Protein AF-A0A3C0HBB8-F1 (afdb_monomer)

Foldseek 3Di:
DWDQDVPVRDTHDDDDDDCPPPPPVVLLPDPCQWDWDQDPVGIDIDGDDCSVVVNVVVVVVVVVVD

Radius of gyration: 15.0 Å; Cα contacts (8 Å, |Δi|>4): 44; chains: 1; bounding box: 39×23×35 Å

pLDDT: mean 71.4, std 7.65, range [53.62, 86.69]

Mean predicted aligned error: 11.22 Å

Structure (mmCIF, N/CA/C/O backbone):
data_AF-A0A3C0HBB8-F1
#
_entry.id   AF-A0A3C0HBB8-F1
#
loop_
_atom_site.group_PDB
_atom_site.id
_atom_site.type_symbol
_atom_site.label_atom_id
_atom_site.label_alt_id
_atom_site.label_comp_id
_atom_site.label_asym_id
_atom_site.label_entity_id
_atom_site.label_seq_id
_atom_site.pdbx_PDB_ins_code
_atom_site.Cartn_x
_atom_site.Cartn_y
_atom_site.Cartn_z
_atom_site.occupancy
_atom_site.B_iso_or_equiv
_atom_site.auth_seq_id
_atom_site.auth_comp_id
_atom_site.auth_asym_id
_atom_site.auth_atom_id
_atom_site.pdbx_PDB_model_num
ATOM 1 N N . GLU A 1 1 ? 12.848 15.911 -8.018 1.00 61.06 1 GLU A N 1
ATOM 2 C CA . GLU A 1 1 ? 14.008 15.343 -8.740 1.00 61.06 1 GLU A CA 1
ATOM 3 C C . GLU A 1 1 ? 14.483 14.098 -7.999 1.00 61.06 1 GLU A C 1
ATOM 5 O O . GLU A 1 1 ? 14.358 14.069 -6.779 1.00 61.06 1 GLU A O 1
ATOM 10 N N . GLY A 1 2 ? 14.934 13.059 -8.709 1.00 74.38 2 GLY A N 1
ATOM 11 C CA . GLY A 1 2 ? 15.435 11.827 -8.084 1.00 74.38 2 GLY A CA 1
ATOM 12 C C . GLY A 1 2 ? 16.820 12.040 -7.469 1.00 74.38 2 GLY A C 1
ATOM 13 O O . GLY A 1 2 ? 17.655 12.720 -8.063 1.00 74.38 2 GLY A O 1
ATOM 14 N N . LYS A 1 3 ? 17.069 11.479 -6.282 1.00 81.56 3 LYS A N 1
ATOM 15 C CA . LYS A 1 3 ? 18.342 11.599 -5.561 1.00 81.56 3 LYS A CA 1
ATOM 16 C C . LYS A 1 3 ? 19.044 10.246 -5.520 1.00 81.56 3 LYS A C 1
ATOM 18 O O . LYS A 1 3 ? 18.463 9.264 -5.068 1.00 81.56 3 LYS A O 1
ATOM 23 N N . LEU A 1 4 ? 20.291 10.197 -5.987 1.00 78.81 4 LEU A N 1
ATOM 24 C CA . LEU A 1 4 ? 21.088 8.972 -5.956 1.00 78.81 4 LEU A CA 1
ATOM 25 C C . LEU A 1 4 ? 21.453 8.630 -4.507 1.00 78.81 4 LEU A C 1
ATOM 27 O O . LEU A 1 4 ? 22.025 9.454 -3.787 1.00 78.81 4 LEU A O 1
ATOM 31 N N . GLU A 1 5 ? 21.099 7.429 -4.075 1.00 82.50 5 GLU A N 1
ATOM 32 C CA . GLU A 1 5 ? 21.337 6.944 -2.723 1.00 82.50 5 GLU A CA 1
ATOM 33 C C . GLU A 1 5 ? 22.688 6.211 -2.716 1.00 82.50 5 GLU A C 1
ATOM 35 O O . GLU A 1 5 ? 22.866 5.190 -3.378 1.00 82.50 5 GLU A O 1
ATOM 40 N N . GLN A 1 6 ? 23.693 6.799 -2.055 1.00 74.94 6 GLN A N 1
ATOM 41 C CA . GLN A 1 6 ? 25.101 6.408 -2.235 1.00 74.94 6 GLN A CA 1
ATOM 42 C C . GLN A 1 6 ? 25.427 4.994 -1.738 1.00 74.94 6 GLN A C 1
ATOM 44 O O . GLN A 1 6 ? 26.395 4.407 -2.210 1.00 74.94 6 GLN A O 1
ATOM 49 N N . TYR A 1 7 ? 24.642 4.450 -0.805 1.00 76.75 7 TYR A N 1
ATOM 50 C CA . TYR A 1 7 ? 24.897 3.127 -0.233 1.00 76.75 7 TYR A CA 1
ATOM 51 C C . TYR A 1 7 ? 24.308 1.991 -1.069 1.00 76.75 7 TYR A C 1
ATOM 53 O O . TYR A 1 7 ? 24.942 0.948 -1.208 1.00 76.75 7 TYR A O 1
ATOM 61 N N . SER A 1 8 ? 23.115 2.181 -1.635 1.00 81.50 8 SER A N 1
ATOM 62 C CA . SER A 1 8 ? 22.446 1.166 -2.458 1.00 81.50 8 SER A CA 1
ATOM 63 C C . SER A 1 8 ? 22.747 1.305 -3.954 1.00 81.50 8 SER A C 1
ATOM 65 O O . SER A 1 8 ? 22.544 0.359 -4.708 1.00 81.50 8 SER A O 1
ATOM 67 N N . GLY A 1 9 ? 23.219 2.475 -4.403 1.00 83.62 9 G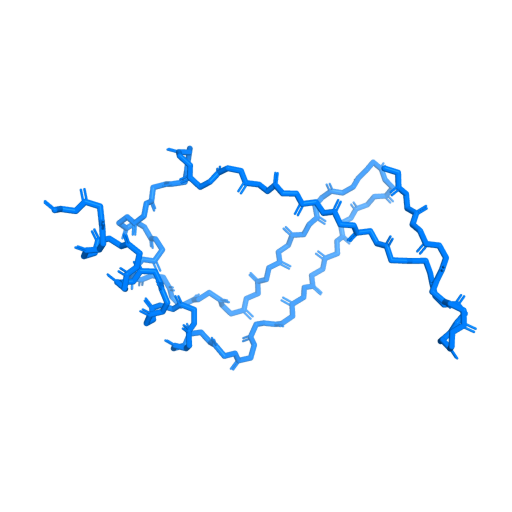LY A N 1
ATOM 68 C CA . GLY A 1 9 ? 23.396 2.788 -5.824 1.00 83.62 9 GLY A CA 1
ATOM 69 C C . GLY A 1 9 ? 22.074 3.014 -6.568 1.00 83.62 9 GLY A C 1
ATOM 70 O O . GLY A 1 9 ? 22.079 3.255 -7.775 1.00 83.62 9 GLY A O 1
ATOM 71 N N . HIS A 1 10 ? 20.939 2.959 -5.866 1.00 77.19 10 HIS A N 1
ATOM 72 C CA .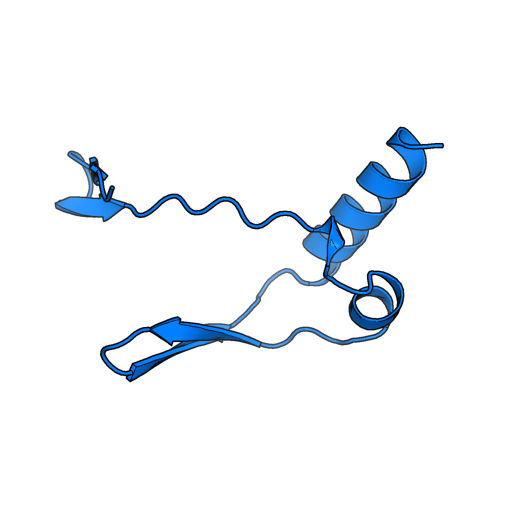 HIS A 1 10 ? 19.619 3.170 -6.442 1.00 77.19 10 HIS A CA 1
ATOM 73 C C . HIS A 1 10 ? 19.248 4.657 -6.457 1.00 77.19 10 HIS A C 1
ATOM 75 O O . HIS A 1 10 ? 19.645 5.442 -5.593 1.00 77.19 10 HIS A O 1
ATOM 81 N N . THR A 1 11 ? 18.448 5.061 -7.446 1.00 78.19 11 THR A N 1
ATOM 82 C CA . THR A 1 11 ? 17.889 6.418 -7.493 1.00 78.19 11 THR A CA 1
ATOM 83 C C . THR A 1 11 ? 16.606 6.453 -6.674 1.00 78.19 11 THR A C 1
ATOM 85 O O . THR A 1 11 ? 15.621 5.811 -7.030 1.00 78.19 11 THR A O 1
ATOM 88 N N . LYS A 1 12 ? 16.611 7.202 -5.571 1.00 75.50 12 LYS A N 1
ATOM 89 C CA . LYS A 1 12 ? 15.439 7.398 -4.720 1.00 75.50 12 LYS A CA 1
ATOM 90 C C . LYS A 1 12 ? 14.591 8.540 -5.270 1.00 75.50 12 LYS A C 1
ATOM 92 O O . LYS A 1 12 ? 15.075 9.660 -5.442 1.00 75.50 12 LYS A O 1
ATOM 97 N N . TYR A 1 13 ? 13.311 8.272 -5.487 1.00 73.25 13 TYR A N 1
ATOM 98 C CA . TYR A 1 13 ? 12.320 9.286 -5.827 1.00 73.25 13 TYR A CA 1
ATOM 99 C C . TYR A 1 13 ? 11.437 9.534 -4.607 1.00 73.25 13 TYR A C 1
ATOM 101 O O . TYR A 1 13 ? 10.790 8.618 -4.108 1.00 73.25 13 TYR A O 1
ATOM 109 N N . GLU A 1 14 ? 11.428 10.768 -4.108 1.00 72.50 14 GLU A N 1
ATOM 110 C CA . GLU A 1 14 ? 10.470 11.199 -3.091 1.00 72.50 14 GLU A CA 1
ATOM 111 C C . GLU A 1 14 ? 9.355 11.984 -3.769 1.00 72.50 14 GLU A C 1
ATOM 11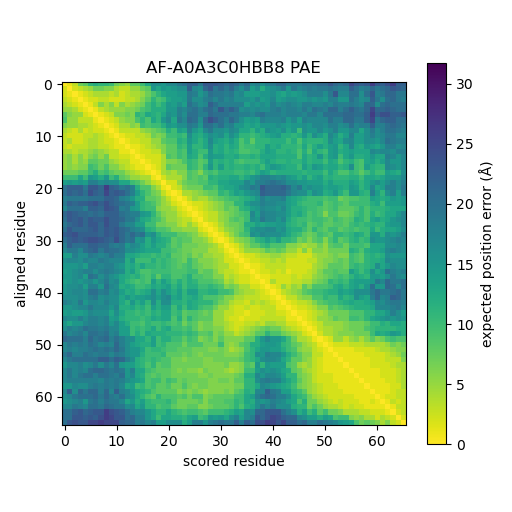3 O O . GLU A 1 14 ? 9.598 12.994 -4.434 1.00 72.50 14 GLU A O 1
ATOM 118 N N . VAL A 1 15 ? 8.128 11.499 -3.603 1.00 64.31 15 VAL A N 1
ATOM 119 C CA . VAL A 1 15 ? 6.924 12.163 -4.091 1.00 64.31 15 VAL A CA 1
ATOM 120 C C . VAL A 1 15 ? 5.984 12.342 -2.912 1.00 64.31 15 VAL A C 1
ATOM 122 O O . VAL A 1 15 ? 5.741 11.406 -2.154 1.00 64.31 15 VAL A O 1
ATOM 125 N N . VAL A 1 16 ? 5.472 13.559 -2.748 1.00 69.44 16 VAL A N 1
ATOM 126 C CA . VAL A 1 16 ? 4.501 13.885 -1.704 1.00 69.44 16 VAL A CA 1
ATOM 127 C C . VAL A 1 16 ? 3.151 14.093 -2.371 1.00 69.44 16 VAL A C 1
ATOM 129 O O . VAL A 1 16 ? 2.928 15.103 -3.039 1.00 69.44 16 VAL A O 1
ATOM 132 N N . TYR A 1 17 ? 2.245 13.139 -2.178 1.00 63.16 17 TYR A N 1
ATOM 133 C CA . TYR A 1 17 ? 0.862 13.255 -2.627 1.00 63.16 17 TYR A CA 1
ATOM 134 C C . TYR A 1 17 ? 0.016 13.849 -1.504 1.00 63.16 17 TYR A C 1
ATOM 136 O O . TYR A 1 17 ? -0.002 13.348 -0.379 1.00 63.16 17 TYR A O 1
ATOM 144 N N . ARG A 1 18 ? -0.685 14.948 -1.796 1.00 61.22 18 ARG A N 1
ATOM 145 C CA . ARG A 1 18 ? -1.637 15.524 -0.845 1.00 61.22 18 ARG A CA 1
ATOM 146 C C . ARG A 1 18 ? -2.863 14.619 -0.770 1.00 61.22 18 ARG A C 1
ATOM 148 O O . ARG A 1 18 ? -3.571 14.456 -1.752 1.00 61.22 18 ARG A O 1
ATOM 155 N N . LEU A 1 19 ? -3.147 14.105 0.423 1.00 63.12 19 LEU A N 1
ATOM 156 C CA . LEU A 1 19 ? -4.301 13.239 0.701 1.00 63.12 19 LEU A CA 1
ATOM 157 C C . LEU A 1 19 ? -5.665 13.956 0.607 1.00 63.12 19 LEU A C 1
ATOM 159 O O . LEU A 1 19 ? -6.687 13.346 0.886 1.00 63.12 19 LEU A O 1
ATOM 163 N N . HIS A 1 20 ? -5.705 15.252 0.278 1.00 58.53 20 HIS A N 1
ATOM 164 C CA . HIS A 1 20 ? -6.942 16.040 0.306 1.00 58.53 20 HIS A CA 1
ATOM 165 C C . HIS A 1 20 ? -7.951 15.621 -0.774 1.00 58.53 20 HIS A C 1
ATOM 167 O O . HIS A 1 20 ? -9.149 15.735 -0.548 1.00 58.53 20 HIS A O 1
ATOM 173 N N . ASP A 1 21 ? -7.466 15.088 -1.897 1.00 55.00 21 ASP A N 1
ATOM 174 C CA . ASP A 1 21 ? -8.298 14.687 -3.041 1.00 55.00 21 ASP A CA 1
ATOM 175 C C . ASP A 1 21 ? -8.671 13.195 -3.010 1.00 55.00 21 ASP A C 1
ATOM 177 O O . ASP A 1 21 ? -9.374 12.688 -3.883 1.00 55.00 21 ASP A O 1
ATOM 181 N N . ILE A 1 22 ? -8.189 12.475 -1.998 1.00 59.84 22 ILE A N 1
ATOM 182 C CA . ILE A 1 22 ? -8.470 11.063 -1.790 1.00 59.84 22 ILE A CA 1
ATOM 183 C C . ILE A 1 22 ? -9.652 10.972 -0.832 1.00 59.84 22 ILE A C 1
ATOM 185 O O . ILE A 1 22 ? -9.581 11.440 0.306 1.00 59.84 22 ILE A O 1
ATOM 189 N N . ASN A 1 23 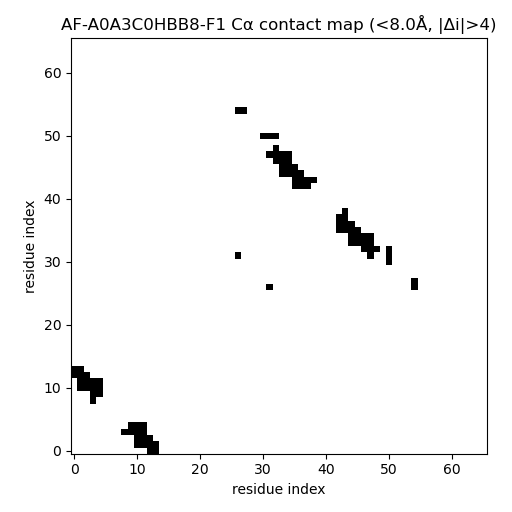? -10.747 10.355 -1.278 1.00 62.09 23 ASN A N 1
ATOM 190 C CA . ASN A 1 23 ? -11.868 10.080 -0.393 1.00 62.09 23 ASN A CA 1
ATOM 191 C C . ASN A 1 23 ? -11.425 9.061 0.670 1.00 62.09 23 ASN A C 1
ATOM 193 O O . ASN A 1 23 ? -11.349 7.858 0.434 1.00 62.09 23 ASN A O 1
ATOM 197 N N . MET A 1 24 ? -11.119 9.573 1.857 1.00 62.81 24 MET A N 1
ATOM 198 C CA . MET A 1 24 ? -10.658 8.791 3.000 1.00 62.81 24 MET A CA 1
ATOM 199 C C . MET A 1 24 ? -11.701 7.787 3.503 1.00 62.81 24 MET A C 1
ATOM 201 O O . MET A 1 24 ? -11.343 6.873 4.240 1.00 62.81 24 MET A O 1
ATOM 205 N N . GLU A 1 25 ? -12.980 7.968 3.164 1.00 63.00 25 GLU A N 1
ATOM 206 C CA . GLU A 1 25 ? -14.033 6.995 3.471 1.00 63.00 25 GLU A CA 1
ATOM 207 C C . GLU A 1 25 ? -13.919 5.762 2.574 1.00 63.00 25 GLU A C 1
ATOM 209 O O . GLU A 1 25 ? -14.102 4.653 3.055 1.00 63.00 25 GLU A O 1
ATOM 214 N N . LEU A 1 26 ? -13.499 5.932 1.314 1.00 60.53 26 LEU A N 1
ATOM 215 C CA . LEU A 1 26 ? -13.244 4.812 0.405 1.00 60.53 26 LEU A CA 1
ATOM 216 C C . LEU A 1 26 ? -12.058 3.956 0.876 1.00 60.53 26 LEU A C 1
ATOM 218 O O . LEU A 1 26 ? -12.145 2.737 0.850 1.00 60.53 26 LEU A O 1
ATOM 222 N N . ILE A 1 27 ? -10.968 4.570 1.352 1.00 62.50 27 ILE A N 1
ATOM 223 C CA . ILE A 1 27 ? -9.767 3.833 1.799 1.00 62.50 27 ILE A CA 1
ATOM 224 C C . ILE A 1 27 ? -9.998 3.046 3.092 1.00 62.50 27 ILE A C 1
ATOM 226 O O . ILE A 1 27 ? -9.348 2.028 3.309 1.00 62.50 27 ILE A O 1
ATOM 230 N N . LYS A 1 28 ? -10.905 3.507 3.958 1.00 61.62 28 LYS A N 1
ATOM 231 C CA . LYS A 1 28 ? -11.152 2.854 5.246 1.00 61.62 28 LYS A CA 1
ATOM 232 C C . LYS A 1 28 ? -11.705 1.435 5.077 1.00 61.62 28 LYS A C 1
ATOM 234 O O . LYS A 1 28 ? -11.332 0.554 5.842 1.00 61.62 28 LYS A O 1
ATOM 239 N N . ASP A 1 29 ? -12.551 1.238 4.070 1.00 62.12 29 ASP A N 1
ATOM 240 C CA . ASP A 1 29 ? -13.275 -0.018 3.861 1.00 62.12 29 ASP A CA 1
ATOM 241 C C . ASP A 1 29 ? -12.705 -0.852 2.695 1.00 62.12 29 ASP A C 1
ATOM 243 O O . ASP A 1 29 ? -13.176 -1.958 2.436 1.00 62.12 29 ASP A O 1
ATOM 247 N N . LEU A 1 30 ? -11.694 -0.338 1.982 1.00 62.09 30 LEU A N 1
ATOM 248 C CA . LEU A 1 30 ? -11.011 -1.046 0.898 1.00 62.09 30 LEU A CA 1
ATOM 249 C C . LEU A 1 30 ? -9.783 -1.795 1.434 1.00 62.09 30 LEU A C 1
ATOM 251 O O . LEU A 1 30 ? -8.829 -1.181 1.916 1.00 62.09 30 LEU A O 1
ATOM 255 N N . GLU A 1 31 ? -9.774 -3.119 1.275 1.00 61.56 31 GLU A N 1
ATOM 256 C CA . GLU A 1 31 ? -8.547 -3.919 1.327 1.00 61.56 31 GLU A CA 1
ATOM 257 C C . GLU A 1 31 ? -7.644 -3.481 0.166 1.00 61.56 31 GLU A C 1
ATOM 259 O O . GLU A 1 31 ? -7.936 -3.689 -1.013 1.00 61.56 31 GLU A O 1
ATOM 264 N N . LEU A 1 32 ? -6.574 -2.766 0.496 1.00 67.38 32 LEU A N 1
ATOM 265 C CA . LEU A 1 32 ? -5.704 -2.104 -0.471 1.00 67.38 32 LEU A CA 1
ATOM 266 C C . LEU A 1 32 ? -4.565 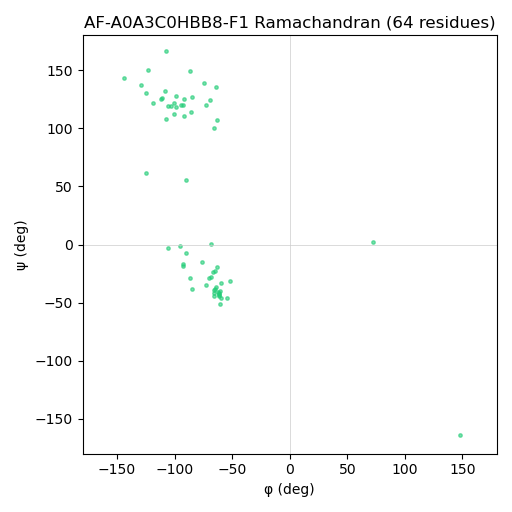-3.033 -0.916 1.00 67.38 32 LEU A C 1
ATOM 268 O O . LEU A 1 32 ? -3.406 -2.672 -0.789 1.00 67.38 32 LEU A O 1
ATOM 272 N N . ASP A 1 33 ? -4.876 -4.224 -1.433 1.00 67.88 33 ASP A N 1
ATOM 273 C CA . ASP A 1 33 ? -3.901 -5.302 -1.712 1.00 67.88 33 ASP A CA 1
ATOM 274 C C . ASP A 1 33 ? -2.688 -4.879 -2.561 1.00 67.88 33 ASP A C 1
ATOM 276 O O . ASP A 1 33 ? -1.586 -5.431 -2.445 1.00 67.88 33 ASP A O 1
ATOM 280 N N . LYS A 1 34 ? -2.886 -3.909 -3.460 1.00 72.25 34 LYS A N 1
ATOM 281 C CA . LYS A 1 34 ? -1.860 -3.419 -4.380 1.00 72.25 34 LYS A CA 1
ATOM 282 C C . LYS A 1 34 ? -1.972 -1.918 -4.616 1.00 72.25 34 LYS A C 1
ATOM 284 O O . LYS A 1 34 ? -3.062 -1.378 -4.787 1.00 72.25 34 LYS A O 1
ATOM 289 N N . LEU A 1 35 ? -0.819 -1.267 -4.737 1.00 75.12 35 LEU A N 1
ATOM 290 C CA . LEU A 1 35 ? -0.681 0.105 -5.210 1.00 75.12 35 LEU A CA 1
ATOM 291 C C . LEU A 1 35 ? -0.188 0.090 -6.660 1.00 75.12 35 LEU A C 1
ATOM 293 O O . LEU A 1 35 ? 0.908 -0.395 -6.935 1.00 75.12 35 LEU A O 1
ATOM 297 N N . ALA A 1 36 ? -0.971 0.648 -7.582 1.00 76.75 36 ALA A N 1
ATOM 298 C CA . ALA A 1 36 ? -0.547 0.846 -8.964 1.00 76.75 36 ALA A CA 1
ATOM 299 C C . ALA A 1 36 ? -0.066 2.287 -9.173 1.00 76.75 36 ALA A C 1
ATOM 301 O O . ALA A 1 36 ? -0.790 3.237 -8.866 1.00 76.75 36 ALA A O 1
ATOM 302 N N . ILE A 1 37 ? 1.137 2.455 -9.723 1.00 73.56 37 ILE A N 1
ATOM 303 C CA . ILE A 1 37 ? 1.670 3.758 -10.127 1.00 73.56 37 ILE A CA 1
ATOM 304 C C . ILE A 1 37 ? 1.753 3.805 -11.651 1.00 73.56 37 ILE A C 1
ATOM 306 O O . ILE A 1 37 ? 2.339 2.927 -12.284 1.00 73.56 37 ILE A O 1
ATOM 310 N N . ILE A 1 38 ? 1.146 4.837 -12.241 1.00 78.25 38 ILE A N 1
ATOM 311 C CA . ILE A 1 38 ? 1.149 5.070 -13.686 1.00 78.25 38 ILE A CA 1
ATOM 312 C C . ILE A 1 38 ? 2.223 6.110 -14.011 1.00 78.25 38 ILE A C 1
ATOM 314 O O . ILE A 1 38 ? 2.147 7.260 -13.576 1.00 78.25 38 ILE A O 1
ATOM 318 N N . TRP A 1 39 ? 3.202 5.705 -14.812 1.00 78.44 39 TRP A N 1
ATOM 319 C CA . TRP A 1 39 ? 4.273 6.537 -15.348 1.00 78.44 39 TRP A CA 1
ATOM 320 C C . TRP A 1 39 ? 4.056 6.782 -16.850 1.00 78.44 39 TRP A C 1
ATOM 322 O O . TRP A 1 39 ? 3.288 6.088 -17.512 1.00 78.44 39 TRP A O 1
ATOM 332 N N . SER A 1 40 ? 4.779 7.735 -17.442 1.00 77.12 40 SER A N 1
ATOM 333 C CA . SER A 1 40 ? 4.755 7.932 -18.904 1.00 77.12 40 SER A CA 1
ATOM 334 C C . SER A 1 40 ? 5.337 6.747 -19.686 1.00 77.12 40 SER A C 1
ATOM 336 O O . SER A 1 40 ? 5.021 6.570 -20.859 1.00 77.12 40 SER A O 1
ATOM 338 N N . SER A 1 41 ? 6.180 5.935 -19.045 1.00 80.12 41 SER A N 1
ATOM 339 C CA . SER A 1 41 ? 6.822 4.749 -19.619 1.00 80.12 41 SER A CA 1
ATOM 340 C C . SER A 1 41 ? 6.027 3.453 -19.436 1.00 80.12 41 SER A C 1
ATOM 342 O O . SER A 1 41 ? 6.428 2.429 -19.984 1.00 80.12 41 SER A O 1
ATOM 344 N N . GLY A 1 42 ? 4.935 3.465 -18.667 1.00 81.06 42 GLY A N 1
ATOM 345 C CA . GLY A 1 42 ? 4.164 2.264 -18.346 1.00 81.06 42 GLY A CA 1
ATOM 346 C C . GLY A 1 42 ? 3.524 2.330 -16.964 1.00 81.06 42 GLY A C 1
ATOM 347 O O . GLY A 1 42 ? 3.428 3.397 -16.367 1.00 81.06 42 GLY A O 1
ATOM 348 N N . TYR A 1 43 ? 3.089 1.186 -16.445 1.00 86.69 43 TYR A N 1
ATOM 349 C CA . TYR A 1 43 ? 2.533 1.083 -15.098 1.00 86.69 43 TYR A CA 1
ATOM 350 C C . TYR A 1 43 ? 3.317 0.060 -14.278 1.00 86.69 43 TYR A C 1
ATOM 352 O O . TYR A 1 43 ? 3.853 -0.903 -14.826 1.00 86.69 43 TYR A O 1
ATOM 360 N N . GLU A 1 44 ? 3.372 0.275 -12.970 1.00 77.25 44 GLU A N 1
ATOM 361 C CA . GLU A 1 44 ? 3.996 -0.637 -12.015 1.00 77.25 44 GLU A CA 1
ATOM 362 C C . GLU A 1 44 ? 3.026 -0.930 -10.871 1.00 77.25 44 GLU A C 1
ATOM 364 O O . GLU A 1 44 ? 2.364 -0.023 -10.365 1.00 77.25 44 GLU A O 1
ATOM 369 N N . GLU A 1 45 ? 2.945 -2.196 -10.462 1.00 82.12 45 GLU A N 1
ATOM 370 C CA . GLU A 1 45 ? 2.146 -2.649 -9.321 1.00 82.12 45 GLU A CA 1
ATOM 371 C C . GLU A 1 45 ? 3.048 -3.048 -8.157 1.00 82.12 45 GLU A C 1
ATOM 373 O O . GLU A 1 45 ? 3.984 -3.832 -8.317 1.00 82.12 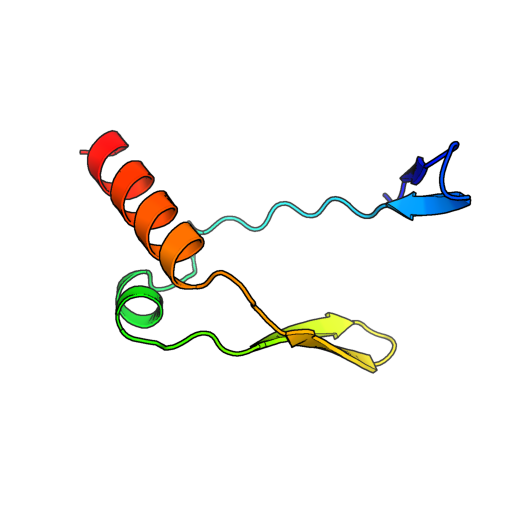45 GLU A O 1
ATOM 378 N N . TYR A 1 46 ? 2.709 -2.560 -6.969 1.00 76.81 46 TYR A N 1
ATOM 379 C CA . TYR A 1 46 ? 3.417 -2.839 -5.732 1.00 76.81 46 TYR A CA 1
ATOM 380 C C . TYR A 1 46 ? 2.469 -3.530 -4.750 1.00 76.81 46 TYR A C 1
ATOM 382 O O . TYR A 1 46 ? 1.424 -2.959 -4.432 1.00 76.81 46 TYR A O 1
ATOM 390 N N . PRO A 1 47 ? 2.790 -4.741 -4.262 1.00 76.19 47 PRO A N 1
ATOM 391 C CA . PRO A 1 47 ? 2.010 -5.371 -3.204 1.00 76.19 47 PRO A CA 1
ATOM 392 C C . PRO A 1 47 ? 2.105 -4.541 -1.921 1.00 76.19 47 PRO A C 1
ATOM 394 O O . PRO A 1 47 ? 3.190 -4.087 -1.544 1.00 76.19 47 PRO A O 1
ATOM 397 N N . VAL A 1 48 ? 0.971 -4.342 -1.253 1.00 73.56 48 VAL A N 1
ATOM 398 C CA . VAL A 1 48 ? 0.911 -3.634 0.028 1.00 73.56 48 VAL A CA 1
ATOM 399 C C . VAL A 1 48 ? 0.823 -4.676 1.134 1.00 73.56 48 VAL A C 1
ATOM 401 O O . VAL A 1 48 ? -0.160 -5.397 1.242 1.00 73.56 48 VAL A O 1
ATOM 404 N N . TYR A 1 49 ? 1.877 -4.784 1.938 1.00 68.69 49 TYR A N 1
ATOM 405 C CA . TYR A 1 49 ? 1.988 -5.857 2.932 1.00 68.69 49 TYR A CA 1
ATOM 406 C C . TYR A 1 49 ? 1.333 -5.526 4.278 1.00 68.69 49 TYR A C 1
ATOM 408 O O . TYR A 1 49 ? 0.884 -6.428 4.969 1.00 68.69 49 TYR A O 1
ATOM 416 N N . GLU A 1 50 ? 1.265 -4.246 4.648 1.00 70.25 50 GLU A N 1
ATOM 417 C CA . GLU A 1 50 ? 0.864 -3.806 5.994 1.00 70.25 50 GLU A CA 1
ATOM 418 C C . GLU A 1 50 ? -0.313 -2.822 5.913 1.00 70.25 50 GLU A C 1
ATOM 420 O O . GLU A 1 50 ? -0.206 -1.649 6.283 1.00 70.25 50 GLU A O 1
ATOM 425 N N . ILE A 1 51 ? -1.439 -3.293 5.368 1.00 69.12 51 ILE A N 1
ATOM 426 C CA . ILE A 1 51 ? -2.686 -2.519 5.221 1.00 69.12 51 ILE A CA 1
ATOM 427 C C . ILE A 1 51 ? -3.136 -1.951 6.570 1.00 69.12 51 ILE A C 1
ATOM 429 O O . ILE A 1 51 ? -3.436 -0.760 6.676 1.00 69.12 51 ILE A O 1
ATOM 433 N N . ASP A 1 52 ? -3.117 -2.787 7.609 1.00 70.12 52 ASP A N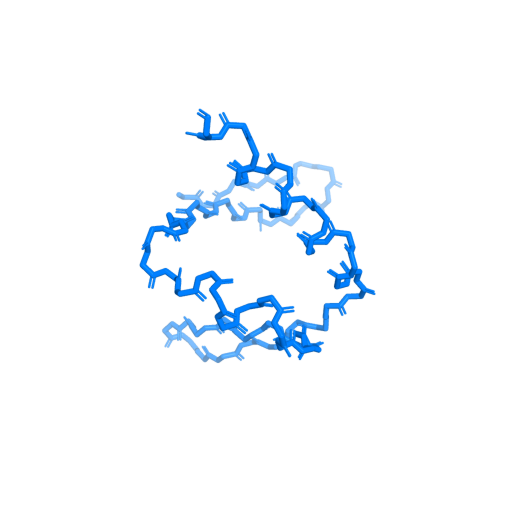 1
ATOM 434 C CA . ASP A 1 52 ? -3.578 -2.440 8.954 1.00 70.12 52 ASP A CA 1
ATOM 435 C C . ASP A 1 52 ? -2.782 -1.275 9.549 1.00 70.12 52 ASP A C 1
ATOM 437 O O . ASP A 1 52 ? -3.355 -0.371 10.160 1.00 70.12 52 ASP A O 1
ATOM 441 N N . LEU A 1 53 ? -1.459 -1.257 9.335 1.00 71.00 53 LEU A N 1
ATOM 442 C CA . LEU A 1 53 ? -0.583 -0.173 9.782 1.00 71.00 53 LEU A CA 1
ATOM 443 C C . LEU A 1 53 ? -0.978 1.155 9.127 1.00 71.00 53 LEU A C 1
ATOM 445 O O . LEU A 1 53 ? -1.047 2.183 9.805 1.00 71.00 53 LEU A O 1
ATOM 449 N N . LEU A 1 54 ? -1.248 1.135 7.819 1.00 70.94 54 LEU A N 1
ATOM 450 C CA . LEU A 1 54 ? -1.658 2.319 7.065 1.00 70.94 54 LEU A CA 1
ATOM 451 C C . LEU A 1 54 ? -3.029 2.818 7.529 1.00 70.94 54 LEU A C 1
ATOM 453 O O . LEU A 1 54 ? -3.188 4.013 7.777 1.00 70.94 54 LEU A O 1
ATOM 457 N N . GLN A 1 55 ? -3.999 1.921 7.720 1.00 72.88 55 GLN A N 1
ATOM 458 C CA . GLN A 1 55 ? -5.320 2.272 8.246 1.00 72.88 55 GLN A CA 1
ATOM 459 C C . GLN A 1 55 ? -5.219 2.908 9.641 1.00 72.88 55 GLN A C 1
ATOM 461 O O . GLN A 1 55 ? -5.773 3.987 9.867 1.00 72.88 55 GLN A O 1
ATOM 466 N N . HIS A 1 56 ? -4.428 2.319 10.543 1.00 76.69 56 HIS A N 1
ATOM 467 C CA . HIS A 1 56 ? -4.195 2.869 11.882 1.00 76.69 56 HIS A CA 1
ATOM 468 C C . HIS A 1 56 ? -3.545 4.257 11.841 1.00 76.69 56 HIS A C 1
ATOM 470 O O . HIS A 1 56 ? -3.943 5.164 12.576 1.00 76.69 56 HIS A O 1
ATOM 476 N N . GLN A 1 57 ? -2.545 4.453 10.976 1.00 74.12 57 GLN A N 1
ATOM 477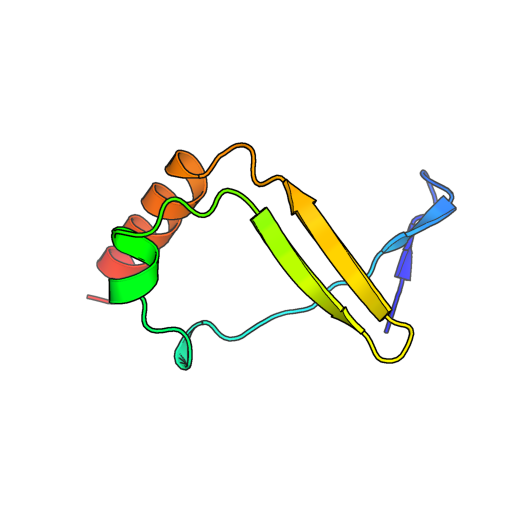 C CA . GLN A 1 57 ? -1.898 5.755 10.805 1.00 74.12 57 GLN A CA 1
ATOM 478 C C . GLN A 1 57 ? -2.885 6.818 10.305 1.00 74.12 57 GLN A C 1
ATOM 480 O O . GLN A 1 57 ? -2.877 7.946 10.805 1.00 74.12 57 GLN A O 1
ATOM 485 N N . LEU A 1 58 ? -3.766 6.465 9.365 1.00 74.56 58 LEU A N 1
ATOM 486 C CA . LEU A 1 58 ? -4.786 7.376 8.842 1.00 74.56 58 LEU A CA 1
ATOM 487 C C . LEU A 1 58 ? -5.822 7.754 9.910 1.00 74.56 58 LEU A C 1
ATOM 489 O O . LEU A 1 58 ? -6.217 8.921 9.985 1.00 74.56 58 LEU A O 1
ATOM 493 N N . GLU A 1 59 ? -6.230 6.815 10.767 1.00 75.69 59 GLU A N 1
ATOM 494 C CA . GLU A 1 59 ? -7.105 7.111 11.907 1.00 75.69 59 GLU A CA 1
ATOM 495 C C . GLU A 1 59 ? -6.460 8.090 12.896 1.00 75.69 59 GLU A C 1
ATOM 497 O O . GLU A 1 59 ? -7.110 9.040 13.341 1.00 75.69 59 GLU A O 1
ATOM 502 N N . CYS A 1 60 ? -5.174 7.910 13.208 1.00 77.94 60 CYS A N 1
ATOM 503 C CA . CYS A 1 60 ? -4.426 8.830 14.067 1.00 77.94 60 CYS A CA 1
ATOM 504 C C . CYS A 1 60 ? -4.358 10.247 13.476 1.00 77.94 60 CYS A C 1
ATOM 506 O O . CYS A 1 60 ? -4.551 11.225 14.198 1.00 77.94 60 CYS A O 1
ATOM 508 N N . ILE A 1 61 ? -4.131 10.369 12.163 1.00 77.94 61 ILE A N 1
ATOM 509 C CA . ILE A 1 61 ? -4.097 11.667 11.469 1.00 77.94 61 ILE A CA 1
ATOM 510 C C . ILE A 1 61 ? -5.471 12.352 11.498 1.00 77.94 61 ILE A C 1
ATOM 512 O O . ILE A 1 61 ? -5.528 13.570 11.665 1.00 77.94 61 ILE A O 1
ATOM 516 N N . LYS A 1 62 ? -6.573 11.598 11.355 1.00 72.25 62 LYS A N 1
ATOM 517 C CA . LYS A 1 62 ? -7.935 12.146 11.492 1.00 72.25 62 LYS A CA 1
ATOM 518 C C . LYS A 1 62 ? -8.164 12.722 12.890 1.00 72.25 62 LYS A C 1
ATOM 520 O O . LYS A 1 62 ? -8.518 13.890 12.988 1.00 72.25 62 LYS A O 1
ATOM 525 N N . LYS A 1 63 ? -7.871 11.950 13.943 1.00 75.81 63 LYS A N 1
ATOM 526 C CA . LYS A 1 63 ? -8.024 12.393 15.343 1.00 75.81 63 LYS A CA 1
ATOM 527 C C . LYS A 1 63 ? -7.186 13.626 15.681 1.00 75.81 63 LYS A C 1
ATOM 529 O O . LYS A 1 63 ? -7.596 14.425 16.502 1.00 75.81 63 LYS A O 1
ATOM 534 N N . ALA A 1 64 ? -6.007 13.778 15.074 1.00 73.75 64 ALA A N 1
ATOM 535 C CA . ALA A 1 64 ? -5.138 14.934 15.306 1.00 73.75 64 ALA A CA 1
ATOM 536 C C . ALA A 1 64 ? -5.599 16.219 14.588 1.00 73.75 64 ALA A C 1
ATOM 538 O O . ALA A 1 64 ? -5.067 17.292 14.869 1.00 73.75 64 ALA A O 1
ATOM 539 N N . LYS A 1 65 ? -6.517 16.109 13.617 1.00 62.03 65 LYS A N 1
ATOM 540 C CA . LYS A 1 65 ? -7.112 17.250 12.905 1.00 62.03 65 LYS A CA 1
ATOM 541 C C . LYS A 1 65 ? -8.416 17.754 13.535 1.00 62.03 65 LYS A C 1
ATOM 543 O O . LYS A 1 65 ? -8.834 18.851 13.167 1.00 62.03 65 LYS A O 1
ATOM 548 N N . GLU A 1 66 ? -9.047 16.954 14.393 1.00 53.62 66 GLU A N 1
ATOM 549 C CA . GLU A 1 66 ? -10.198 17.330 15.233 1.00 53.62 66 GLU A CA 1
ATOM 550 C C . GLU A 1 66 ? -9.741 18.109 16.475 1.00 53.62 66 GLU A C 1
ATOM 552 O O . GLU A 1 66 ? -10.470 19.051 16.860 1.00 53.62 66 GLU A O 1
#

Sequence (66 aa):
EGKLEQYSGHTKYEVVYRLHDINMELIKDLELDKLAIIWSSGYEEYPVYEIDLLQHQLECIKKAKE

Secondary structure (DSSP, 8-state):
--EE-TTT--EE------GGGS-HHHHHHS---EEEEEETTEEEEEE-S-HHHHHHHHHHHHHHH-

Solvent-accessible surface area (backbone atoms only — not comparable to full-atom values): 4417 Å² total;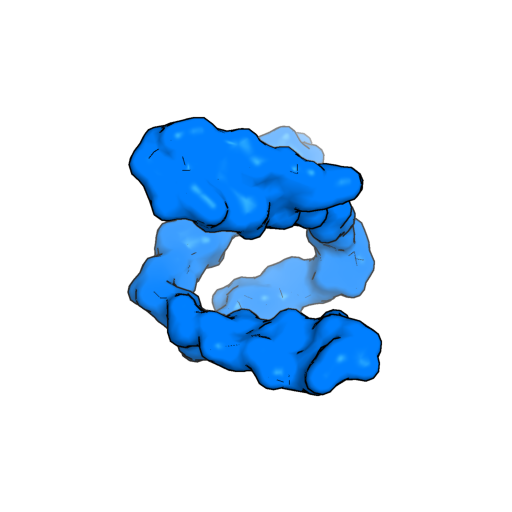 per-residue (Å²): 124,71,45,76,37,85,89,80,73,44,72,44,74,82,80,87,78,75,67,84,84,52,65,65,71,60,57,74,78,46,84,60,60,57,49,75,48,82,53,98,91,48,74,48,78,41,80,47,88,58,58,67,61,53,54,52,51,52,52,52,54,53,63,73,73,110